Protein AF-A0A832JR95-F1 (afdb_monomer)

Foldseek 3Di:
DWKFKDFPVVRDTLADIGRPLLLVLLLVQLCVQPVVCNVLSPPLQDWF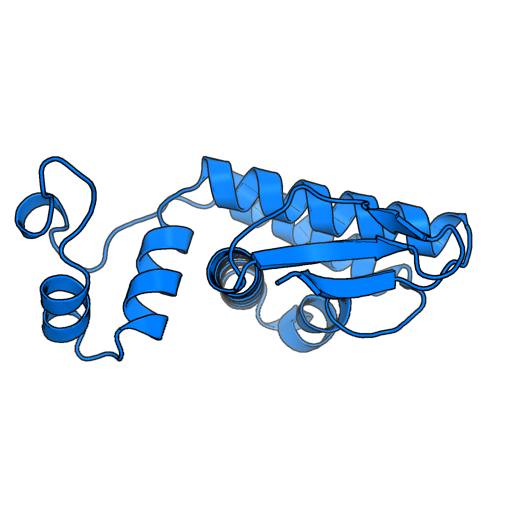QADPSNLVSLVVSLVSLVVDDDDDPDDQVVQDDPVGGPLVVQCVVVVHDSSVSSSSVSSNVSVSSNRSSVSSSRSNVVSHVVVTIMHIGDDD

Solvent-accessible surface area (backbone atoms only — not comparable to full-atom values): 7638 Å² total; per-residue (Å²): 111,34,28,30,38,27,34,62,79,79,70,40,75,53,41,72,83,37,50,51,55,53,59,49,18,40,44,52,51,36,28,72,76,37,62,94,45,29,85,49,63,64,48,71,55,42,85,43,59,43,52,73,67,44,38,52,49,38,52,52,35,42,53,53,57,67,71,53,75,74,73,76,96,60,78,61,74,84,34,58,49,101,89,48,66,43,50,66,61,48,6,62,74,70,73,48,52,60,66,58,34,51,22,55,55,44,54,55,38,54,72,58,39,50,51,50,36,50,31,51,37,48,38,33,48,50,14,47,73,70,69,31,36,29,27,54,44,79,46,131

Secondary structure (DSSP, 8-state):
-EEEEEETTTTEE-S--EEHHHHHHHHHHHHHH-GGGHHHHTGGGSSB---HHHHHHHHHHHHHHHH-----SS-GGGGEETTEE-HHHHHHHHTS-HHHHHHHHHHH-HHHHHHHHHHHHHHHHHHHHHT--EEEEEE-

Sequence (140 aa):
MTSVIVCVDEGVALSERRSRVVWEAVTELATELLPERAKVLERWHTHHVADEKELAAWLEASFRVRDYKPTPRIDLSRFYTGIGYDLEGVAKALGVSLREAAIYLRKMEKALMLMACAEISGALRHSLASKHVIELRDRV

Nearest PDB structures (foldseek):
  8wdf-assembly1_A  TM=2.432E-01  e=2.772E+00  Pseudomonas aeruginosa PAO1

Mean predicted aligned error: 3.12 Å

pLDDT: mean 95.58, std 4.9, range [59.22, 98.62]

Structure (mmCIF, N/CA/C/O backbone):
data_AF-A0A832JR95-F1
#
_entry.id   AF-A0A832JR95-F1
#
loop_
_atom_site.group_PDB
_atom_site.id
_atom_site.type_symbol
_atom_site.label_atom_id
_atom_site.label_alt_id
_atom_site.label_comp_id
_atom_site.label_asym_id
_atom_site.label_entity_id
_atom_site.label_seq_id
_atom_site.pdbx_PDB_ins_code
_atom_site.Cartn_x
_atom_site.Cartn_y
_atom_site.Cartn_z
_atom_site.occupancy
_atom_site.B_iso_or_equiv
_atom_site.auth_seq_id
_atom_site.auth_comp_id
_atom_site.auth_asym_id
_atom_site.auth_atom_id
_atom_site.pdbx_PDB_model_num
ATOM 1 N N . MET A 1 1 ? -15.802 -1.445 -6.250 1.00 77.31 1 MET A N 1
ATOM 2 C CA . MET A 1 1 ? -15.028 -1.658 -7.488 1.00 77.31 1 MET A CA 1
ATOM 3 C C . MET A 1 1 ? -13.684 -2.256 -7.116 1.00 77.31 1 MET A C 1
ATOM 5 O O . MET A 1 1 ? -13.090 -1.815 -6.132 1.00 77.31 1 MET A O 1
ATOM 9 N N . THR A 1 2 ? -13.266 -3.305 -7.819 1.00 92.81 2 THR A N 1
ATOM 10 C CA . THR A 1 2 ? -11.956 -3.931 -7.595 1.00 92.81 2 THR A CA 1
ATOM 11 C C . THR A 1 2 ? -10.934 -3.394 -8.582 1.00 92.81 2 THR A C 1
ATOM 13 O O . THR A 1 2 ? -11.310 -2.940 -9.654 1.00 92.81 2 THR A O 1
ATOM 16 N N . SER A 1 3 ? -9.657 -3.466 -8.242 1.00 95.44 3 SER A N 1
ATOM 17 C CA . SER A 1 3 ? -8.553 -2.962 -9.047 1.00 95.44 3 SER A CA 1
ATOM 18 C C . SER A 1 3 ? -7.386 -3.946 -8.992 1.00 95.44 3 SER A C 1
ATOM 20 O O . SER A 1 3 ? -7.248 -4.709 -8.028 1.00 95.44 3 SER A O 1
ATOM 22 N N . VAL A 1 4 ? -6.559 -3.925 -10.030 1.00 97.31 4 VAL A N 1
ATOM 23 C CA . VAL A 1 4 ? -5.402 -4.808 -10.213 1.00 97.31 4 VAL A CA 1
ATOM 24 C C . VAL A 1 4 ? -4.263 -4.032 -10.867 1.00 97.31 4 VAL A C 1
ATOM 26 O O . VAL A 1 4 ? -4.515 -3.172 -11.713 1.00 97.31 4 VAL A O 1
ATOM 29 N N . ILE A 1 5 ? -3.022 -4.326 -10.486 1.00 97.94 5 ILE A N 1
ATOM 30 C CA . ILE A 1 5 ? -1.841 -3.787 -11.160 1.00 97.94 5 ILE A CA 1
ATOM 31 C C . ILE A 1 5 ? -1.636 -4.574 -12.445 1.00 97.94 5 ILE A C 1
ATOM 33 O O . ILE A 1 5 ? -1.589 -5.804 -12.412 1.00 97.94 5 ILE A O 1
ATOM 37 N N . VAL A 1 6 ? -1.535 -3.890 -13.577 1.00 97.94 6 VAL A N 1
ATOM 38 C CA . VAL A 1 6 ? -1.346 -4.537 -14.880 1.00 97.94 6 VAL A CA 1
ATOM 39 C C . VAL A 1 6 ? -0.048 -4.086 -15.520 1.00 97.94 6 VAL A C 1
ATOM 41 O O . VAL A 1 6 ? 0.321 -2.922 -15.400 1.00 97.94 6 VAL A O 1
ATOM 44 N N . CYS A 1 7 ? 0.604 -5.004 -16.226 1.00 98.19 7 CYS A N 1
ATOM 45 C CA . CYS A 1 7 ? 1.553 -4.661 -17.274 1.00 98.19 7 CYS A CA 1
ATOM 46 C C . CYS A 1 7 ? 0.746 -4.329 -18.531 1.00 98.19 7 CYS A C 1
ATOM 48 O O . CYS A 1 7 ? -0.037 -5.160 -19.000 1.00 98.19 7 CYS A O 1
ATOM 50 N N . VAL A 1 8 ? 0.887 -3.112 -19.048 1.00 97.62 8 VAL A N 1
ATOM 51 C CA . VAL A 1 8 ? 0.133 -2.662 -20.223 1.00 97.62 8 VAL A CA 1
ATOM 52 C C . VAL A 1 8 ? 0.645 -3.363 -21.479 1.00 97.62 8 VAL A C 1
ATOM 54 O O . VAL A 1 8 ? -0.170 -3.846 -22.262 1.00 97.62 8 VAL A O 1
ATOM 57 N N . ASP A 1 9 ? 1.964 -3.472 -21.632 1.00 97.56 9 ASP A N 1
ATOM 58 C CA . ASP A 1 9 ? 2.626 -4.047 -22.807 1.00 97.56 9 ASP A CA 1
ATOM 59 C C . ASP A 1 9 ? 2.338 -5.545 -22.976 1.00 97.56 9 ASP A C 1
ATOM 61 O O . ASP A 1 9 ? 2.049 -6.010 -24.076 1.00 97.56 9 ASP A O 1
ATOM 65 N N . GLU A 1 10 ? 2.362 -6.305 -21.880 1.00 96.06 10 GLU A N 1
ATOM 66 C CA . GLU A 1 10 ? 2.086 -7.749 -21.897 1.00 96.06 10 GLU A CA 1
ATOM 67 C C . GLU A 1 10 ? 0.590 -8.072 -21.748 1.00 96.06 10 GLU A C 1
ATOM 69 O O . GLU A 1 10 ? 0.166 -9.204 -21.977 1.00 96.06 10 GLU A O 1
ATOM 74 N N . GLY A 1 11 ? -0.228 -7.100 -21.332 1.00 95.12 11 GLY A N 1
ATOM 75 C CA . GLY A 1 11 ? -1.653 -7.306 -21.072 1.00 95.12 11 GLY A CA 1
ATOM 76 C C . GLY A 1 11 ? -1.949 -8.240 -19.890 1.00 95.12 11 GLY A C 1
ATOM 77 O O . GLY A 1 11 ? -3.060 -8.768 -19.794 1.00 95.12 11 GLY A O 1
ATOM 78 N N . VAL A 1 12 ? -0.986 -8.446 -18.985 1.00 96.06 12 VAL A N 1
ATOM 79 C CA . VAL A 1 12 ? -1.095 -9.371 -17.844 1.00 96.06 12 VAL A CA 1
ATOM 80 C C . VAL A 1 12 ? -1.320 -8.646 -16.518 1.00 96.06 12 VAL A C 1
ATOM 82 O O . VAL A 1 12 ? -0.928 -7.494 -16.329 1.00 96.06 12 VAL A O 1
ATOM 85 N N . ALA A 1 13 ? -1.958 -9.337 -15.573 1.00 97.00 13 ALA A N 1
ATOM 86 C CA . ALA A 1 13 ? -2.071 -8.882 -14.192 1.00 97.00 13 ALA A CA 1
ATOM 87 C C . ALA A 1 13 ? -0.794 -9.227 -13.411 1.00 97.00 13 ALA A C 1
ATOM 89 O O . ALA A 1 13 ? -0.333 -10.364 -13.450 1.00 97.00 13 ALA A O 1
ATOM 90 N N . LEU A 1 14 ? -0.259 -8.248 -12.681 1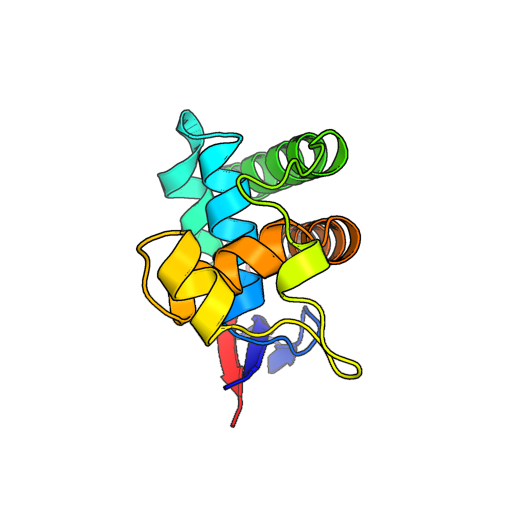.00 97.19 14 LEU A N 1
ATOM 91 C CA . LEU A 1 14 ? 0.922 -8.376 -11.821 1.00 97.19 14 LEU A CA 1
ATOM 92 C C . LEU A 1 14 ? 0.565 -8.447 -10.327 1.00 97.19 14 LEU A C 1
ATOM 94 O O . LEU A 1 14 ? 1.450 -8.571 -9.485 1.00 97.19 14 LEU A O 1
ATOM 98 N N . SER A 1 15 ? -0.721 -8.349 -9.987 1.00 97.69 15 SER A N 1
ATOM 99 C CA . SER A 1 15 ? -1.217 -8.448 -8.615 1.00 97.69 15 SER A CA 1
ATOM 100 C C . SER A 1 15 ? -2.523 -9.231 -8.550 1.00 97.69 15 SER A C 1
ATOM 102 O O . SER A 1 15 ? -3.211 -9.414 -9.558 1.00 97.69 15 SER A O 1
ATOM 104 N N . GLU A 1 16 ? -2.925 -9.604 -7.338 1.00 95.50 16 GLU A N 1
ATOM 105 C CA . GLU A 1 16 ? -4.282 -10.073 -7.086 1.00 95.50 16 GLU A CA 1
ATOM 106 C C . GLU A 1 16 ? -5.317 -8.961 -7.302 1.00 95.50 16 GLU A C 1
ATOM 108 O O . GLU A 1 16 ? -5.025 -7.757 -7.255 1.00 95.50 16 GLU A O 1
ATOM 113 N N . ARG A 1 17 ? -6.571 -9.372 -7.512 1.00 95.38 17 ARG A N 1
ATOM 114 C CA . ARG A 1 17 ? -7.713 -8.457 -7.576 1.00 95.38 17 ARG A CA 1
ATOM 115 C C . ARG A 1 17 ? -8.094 -8.028 -6.159 1.00 95.38 17 ARG A C 1
ATOM 117 O O . ARG A 1 17 ? -8.526 -8.847 -5.352 1.00 95.38 17 ARG A O 1
ATOM 124 N N . ARG A 1 18 ? -8.000 -6.729 -5.861 1.00 94.81 18 ARG A N 1
ATOM 125 C CA . ARG A 1 18 ? -8.320 -6.175 -4.530 1.00 94.81 18 ARG A CA 1
ATOM 126 C C . ARG A 1 18 ? -9.266 -4.988 -4.630 1.00 94.81 18 ARG A C 1
ATOM 128 O O . ARG A 1 18 ? -9.394 -4.376 -5.681 1.00 94.81 18 ARG A O 1
ATOM 135 N N . SER A 1 19 ? -9.955 -4.645 -3.545 1.00 94.44 19 SER A N 1
ATOM 136 C CA . SER A 1 19 ? -10.722 -3.391 -3.496 1.00 94.44 19 SER A CA 1
ATOM 137 C C . SER A 1 19 ? -9.784 -2.189 -3.626 1.00 94.44 19 SER A C 1
ATOM 139 O O . SER A 1 19 ? -8.698 -2.205 -3.047 1.00 94.44 19 SER A O 1
ATOM 141 N N . ARG A 1 20 ? -10.231 -1.119 -4.297 1.00 95.00 20 ARG A N 1
ATOM 142 C CA . ARG A 1 20 ? -9.502 0.161 -4.374 1.00 95.00 20 ARG A CA 1
ATOM 143 C C . ARG A 1 20 ? -9.051 0.673 -3.000 1.00 95.00 20 ARG A C 1
ATOM 145 O O . ARG A 1 20 ? -7.942 1.169 -2.859 1.00 95.00 20 ARG A O 1
ATOM 152 N N . VAL A 1 21 ? -9.878 0.457 -1.978 1.00 96.31 21 VAL A N 1
ATOM 153 C CA . VAL A 1 21 ? -9.592 0.848 -0.588 1.00 96.31 21 VAL A CA 1
ATOM 154 C C . VAL A 1 21 ? -8.332 0.172 -0.039 1.00 96.31 21 VAL A C 1
ATOM 156 O O . VAL A 1 21 ? -7.634 0.764 0.772 1.00 96.31 21 VAL A O 1
ATOM 159 N N . VAL A 1 22 ? -8.006 -1.050 -0.475 1.00 97.56 22 VAL A N 1
ATOM 160 C CA . VAL A 1 22 ? -6.781 -1.743 -0.035 1.00 97.56 22 VAL A CA 1
ATOM 161 C C . VAL A 1 22 ? -5.540 -1.060 -0.604 1.00 97.56 22 VAL A C 1
ATOM 163 O O . VAL A 1 22 ? -4.572 -0.852 0.121 1.00 97.56 22 VAL A O 1
ATOM 166 N N . TRP A 1 23 ? -5.591 -0.677 -1.881 1.00 97.75 23 TRP A N 1
ATOM 167 C CA . TRP A 1 23 ? -4.510 0.039 -2.559 1.00 97.75 23 TRP A CA 1
ATOM 168 C C . TRP A 1 23 ? -4.278 1.432 -1.972 1.00 97.75 23 TRP A C 1
ATOM 170 O O . TRP A 1 23 ? -3.138 1.857 -1.787 1.00 97.75 23 TRP A O 1
ATOM 180 N N . GLU A 1 24 ? -5.362 2.119 -1.625 1.00 97.56 24 GLU A N 1
ATOM 181 C CA . GLU A 1 24 ? -5.308 3.402 -0.926 1.00 97.56 24 GLU A CA 1
ATOM 182 C C . GLU A 1 24 ? -4.720 3.237 0.472 1.00 97.56 24 GLU A C 1
ATOM 184 O O . GLU A 1 24 ? -3.769 3.930 0.812 1.00 97.56 24 GLU A O 1
ATOM 189 N N . ALA A 1 25 ? -5.198 2.255 1.240 1.00 98.19 25 ALA A N 1
ATOM 190 C CA . ALA A 1 25 ? -4.717 2.003 2.592 1.00 98.19 25 ALA A CA 1
ATOM 191 C C . ALA A 1 25 ? -3.220 1.681 2.646 1.00 98.19 25 ALA A C 1
ATOM 193 O O . ALA A 1 25 ? -2.527 2.219 3.505 1.00 98.19 25 ALA A O 1
ATOM 194 N N . VAL A 1 26 ? -2.707 0.841 1.736 1.00 98.50 26 VAL A N 1
ATOM 195 C CA . VAL A 1 26 ? -1.272 0.515 1.718 1.00 98.50 26 VAL A CA 1
ATOM 196 C C . VAL A 1 26 ? -0.423 1.714 1.293 1.00 98.50 26 VAL A C 1
ATOM 198 O O . VAL A 1 26 ? 0.640 1.931 1.869 1.00 98.50 26 VAL A O 1
ATOM 201 N N . THR A 1 27 ? -0.898 2.520 0.338 1.00 98.31 27 THR A N 1
ATOM 202 C CA . THR A 1 27 ? -0.187 3.732 -0.101 1.00 98.31 27 THR A CA 1
ATOM 203 C C . THR A 1 27 ? -0.161 4.764 1.020 1.00 98.31 27 THR A C 1
ATOM 205 O O . THR A 1 27 ? 0.903 5.274 1.349 1.00 98.31 27 THR A O 1
ATOM 208 N N . GLU A 1 28 ? -1.299 5.009 1.668 1.00 98.38 28 GLU A N 1
ATOM 209 C CA . GLU A 1 28 ? -1.413 5.950 2.782 1.00 98.38 28 GLU A CA 1
ATOM 210 C C . GLU A 1 28 ? -0.604 5.490 4.004 1.00 98.38 28 GLU A C 1
ATOM 212 O O . GLU A 1 28 ? 0.066 6.291 4.642 1.00 98.38 28 GLU A O 1
ATOM 217 N N . LEU A 1 29 ? -0.590 4.190 4.314 1.00 98.44 29 LEU A N 1
ATOM 218 C CA . LEU A 1 29 ? 0.271 3.661 5.373 1.00 98.44 29 LEU A CA 1
ATOM 219 C C . LEU A 1 29 ? 1.757 3.837 5.029 1.00 98.44 29 LEU A C 1
ATOM 221 O O . LEU A 1 29 ? 2.552 4.211 5.889 1.00 98.44 29 LEU A O 1
ATOM 225 N N . ALA A 1 30 ? 2.151 3.569 3.783 1.00 98.31 30 ALA A N 1
ATOM 226 C CA . ALA A 1 30 ? 3.532 3.743 3.347 1.00 98.31 30 ALA A CA 1
ATOM 227 C C . ALA A 1 30 ? 3.973 5.213 3.437 1.00 98.31 30 ALA A C 1
ATOM 229 O O . ALA A 1 30 ? 5.078 5.484 3.906 1.00 98.31 30 ALA A O 1
ATOM 230 N N . THR A 1 31 ? 3.115 6.157 3.039 1.00 98.31 31 THR A N 1
ATOM 231 C CA . THR A 1 31 ? 3.407 7.597 3.101 1.00 98.31 31 THR A CA 1
ATOM 232 C C . THR A 1 31 ? 3.412 8.120 4.541 1.00 98.31 31 THR A C 1
ATOM 234 O O . THR A 1 31 ? 4.239 8.965 4.865 1.00 98.31 31 THR A O 1
ATOM 237 N N . GLU A 1 32 ? 2.577 7.582 5.436 1.00 97.44 32 GLU A N 1
ATOM 238 C CA . GLU A 1 32 ? 2.630 7.875 6.878 1.00 97.44 32 GLU A CA 1
ATOM 239 C C . GLU A 1 32 ? 3.941 7.399 7.524 1.00 97.44 32 GLU A C 1
ATOM 241 O O . GLU A 1 32 ? 4.474 8.064 8.413 1.00 97.44 32 GLU A O 1
ATOM 246 N N . LEU A 1 33 ? 4.466 6.249 7.091 1.00 97.31 33 LEU A N 1
ATOM 247 C CA . LEU A 1 33 ? 5.695 5.663 7.634 1.00 97.31 33 LEU A CA 1
ATOM 248 C C . LEU A 1 33 ? 6.979 6.241 7.015 1.00 97.31 33 LEU A C 1
ATOM 250 O O . LEU A 1 33 ? 8.036 6.136 7.640 1.00 97.31 33 LEU A O 1
ATOM 254 N N . LEU A 1 34 ? 6.899 6.816 5.810 1.00 97.38 34 LEU A N 1
ATOM 255 C CA . LEU A 1 34 ? 8.008 7.425 5.058 1.00 97.38 34 LEU A CA 1
ATOM 256 C C . LEU A 1 34 ? 7.560 8.744 4.391 1.00 97.38 34 LEU A C 1
ATOM 258 O O . LEU A 1 34 ? 7.494 8.837 3.156 1.00 97.3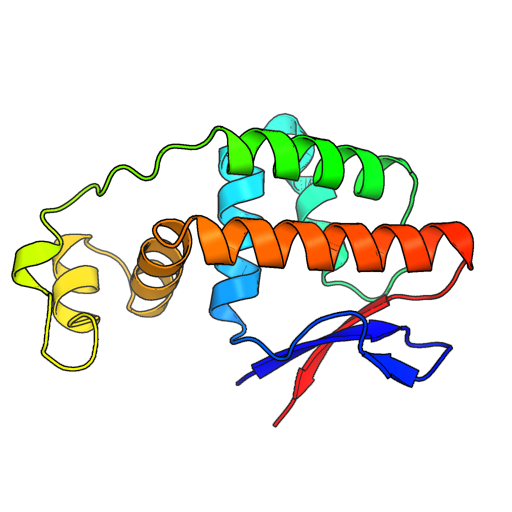8 34 LEU A O 1
ATOM 262 N N . PRO A 1 35 ? 7.225 9.779 5.181 1.00 97.31 35 PRO A N 1
ATOM 263 C CA . PRO A 1 35 ? 6.643 11.021 4.668 1.00 97.31 35 PRO A CA 1
ATOM 264 C C . PRO A 1 35 ? 7.562 11.759 3.688 1.00 97.31 35 PRO A C 1
ATOM 266 O O . PRO A 1 35 ? 7.096 12.375 2.729 1.00 97.31 35 PRO A O 1
ATOM 269 N N . GLU A 1 36 ? 8.878 11.656 3.861 1.00 97.19 36 GLU A N 1
ATOM 270 C CA . GLU A 1 36 ? 9.874 12.246 2.968 1.00 97.19 36 GLU A CA 1
ATOM 271 C C . GLU A 1 36 ? 9.870 11.633 1.558 1.00 97.19 36 GLU A C 1
ATOM 273 O O . GLU A 1 36 ? 10.343 12.260 0.607 1.00 97.19 36 GLU A O 1
ATOM 278 N N . ARG A 1 37 ? 9.303 10.428 1.399 1.00 96.94 37 ARG A N 1
ATOM 279 C CA . ARG A 1 37 ? 9.178 9.720 0.116 1.00 96.94 37 ARG A CA 1
ATOM 280 C C . ARG A 1 37 ? 7.763 9.740 -0.459 1.00 96.94 37 ARG A C 1
ATOM 282 O O . ARG A 1 37 ? 7.553 9.138 -1.511 1.00 96.94 37 ARG A O 1
ATOM 289 N N . ALA A 1 38 ? 6.812 10.444 0.160 1.00 96.50 38 ALA A N 1
ATOM 290 C CA . ALA A 1 38 ? 5.391 10.341 -0.183 1.00 96.50 38 ALA A CA 1
ATOM 291 C C . ALA A 1 38 ? 5.099 10.535 -1.684 1.00 96.50 38 ALA A C 1
ATOM 293 O O . ALA A 1 38 ? 4.503 9.674 -2.324 1.00 96.50 38 ALA A O 1
ATOM 294 N N . LYS A 1 39 ? 5.658 11.5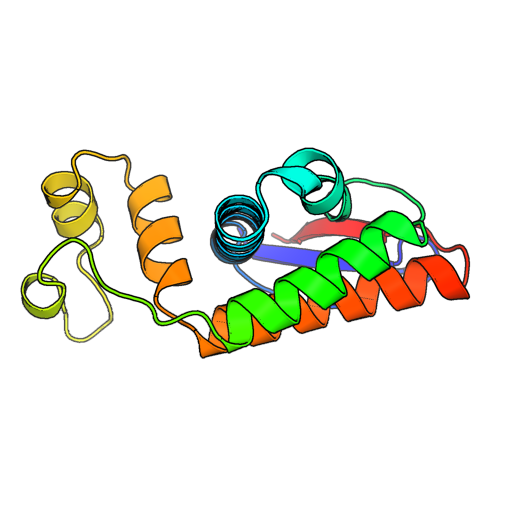90 -2.294 1.00 96.50 39 LYS A N 1
ATOM 295 C CA . LYS A 1 39 ? 5.487 11.885 -3.732 1.00 96.50 39 LYS A CA 1
ATOM 296 C C . LYS A 1 39 ? 6.018 10.804 -4.678 1.00 96.50 39 LYS A C 1
ATOM 298 O O . LYS A 1 39 ? 5.686 10.814 -5.858 1.00 96.50 39 LYS A O 1
ATOM 303 N N . VAL A 1 40 ? 6.950 9.970 -4.223 1.00 97.44 40 VAL A N 1
ATOM 304 C CA . VAL A 1 40 ? 7.486 8.839 -4.997 1.00 97.44 40 VAL A CA 1
ATOM 305 C C . VAL A 1 40 ? 6.598 7.619 -4.771 1.00 97.44 40 VAL A C 1
ATOM 307 O O . VAL A 1 40 ? 6.214 6.954 -5.726 1.00 97.44 40 VAL A O 1
ATOM 310 N N . LEU A 1 41 ? 6.214 7.380 -3.516 1.00 97.94 41 LEU A N 1
ATOM 311 C CA . LEU A 1 41 ? 5.339 6.281 -3.121 1.00 97.94 41 LEU A CA 1
ATOM 312 C C . LEU A 1 41 ? 3.941 6.367 -3.734 1.00 97.94 41 LEU A C 1
ATOM 314 O O . LEU A 1 41 ? 3.304 5.337 -3.851 1.00 97.94 41 LEU A O 1
ATOM 318 N N . GLU A 1 42 ? 3.465 7.534 -4.154 1.00 96.81 42 GLU A N 1
ATOM 319 C CA . GLU A 1 42 ? 2.150 7.687 -4.795 1.00 96.81 42 GLU A CA 1
ATOM 320 C C . GLU A 1 42 ? 2.153 7.365 -6.301 1.00 96.81 42 GLU A C 1
ATOM 322 O O . GLU A 1 42 ? 1.103 7.162 -6.892 1.00 96.81 42 GLU A O 1
ATOM 327 N N . ARG A 1 43 ? 3.306 7.277 -6.969 1.00 96.38 43 ARG A N 1
ATOM 328 C CA . ARG A 1 43 ? 3.343 7.218 -8.447 1.00 96.38 43 ARG A CA 1
ATOM 329 C C . ARG A 1 43 ? 2.895 5.893 -9.045 1.00 96.38 43 ARG A C 1
ATOM 331 O O . ARG A 1 43 ? 2.345 5.892 -10.147 1.00 96.38 43 ARG A O 1
ATOM 338 N N . TRP A 1 44 ? 3.086 4.794 -8.314 1.00 95.94 44 TRP A N 1
ATOM 339 C CA . TRP A 1 44 ? 2.915 3.425 -8.815 1.00 95.94 44 TRP A CA 1
ATOM 340 C C . TRP A 1 44 ? 1.543 3.163 -9.453 1.00 95.94 44 TRP A C 1
ATOM 342 O O . TRP A 1 44 ? 1.415 2.305 -10.322 1.00 95.94 44 TRP A O 1
ATOM 352 N N . HIS A 1 45 ? 0.504 3.885 -9.023 1.00 94.75 45 HIS A N 1
ATOM 353 C CA . HIS A 1 45 ? -0.856 3.689 -9.515 1.00 94.75 45 HIS A CA 1
ATOM 354 C C . HIS A 1 45 ? -1.126 4.366 -10.870 1.00 94.75 45 HIS A C 1
ATOM 356 O O . HIS A 1 45 ? -2.210 4.195 -11.429 1.00 94.75 45 HIS A O 1
ATOM 362 N N . THR A 1 46 ? -0.195 5.176 -11.379 1.00 95.62 46 THR A N 1
ATOM 363 C CA . THR A 1 46 ? -0.312 5.901 -12.655 1.00 95.62 46 THR A CA 1
ATOM 364 C C . THR A 1 46 ? 0.236 5.091 -13.828 1.00 95.62 4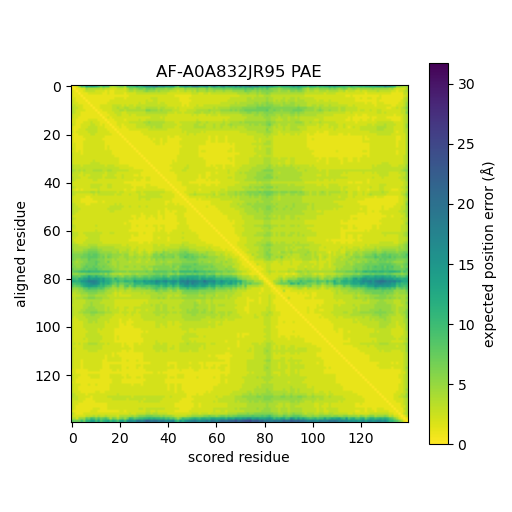6 THR A C 1
ATOM 366 O O . THR A 1 46 ? 0.951 4.118 -13.626 1.00 95.62 46 THR A O 1
ATOM 369 N N . HIS A 1 47 ? -0.090 5.494 -15.057 1.00 97.62 47 HIS A N 1
ATOM 370 C CA . HIS A 1 47 ? 0.412 4.874 -16.284 1.00 97.62 47 HIS A CA 1
ATOM 371 C C . HIS A 1 47 ? 1.848 5.330 -16.574 1.00 97.62 47 HIS A C 1
ATOM 373 O O . HIS A 1 47 ? 2.055 6.438 -17.073 1.00 97.62 47 HIS A O 1
ATOM 379 N N . HIS A 1 48 ? 2.841 4.508 -16.233 1.00 98.31 48 HIS A N 1
ATOM 380 C CA . HIS A 1 48 ? 4.259 4.856 -16.394 1.00 98.31 48 HIS A CA 1
ATOM 381 C C . HIS A 1 48 ? 5.176 3.621 -16.400 1.00 98.31 48 HIS A C 1
ATOM 383 O O . HIS A 1 48 ? 4.770 2.524 -16.022 1.00 98.31 48 HIS A O 1
ATOM 389 N N . VAL A 1 49 ? 6.434 3.818 -16.811 1.00 98.56 49 VAL A N 1
ATOM 390 C CA . VAL A 1 49 ? 7.529 2.867 -16.561 1.00 98.56 49 VAL A CA 1
ATOM 391 C C . VAL A 1 49 ? 8.199 3.251 -15.243 1.00 98.56 49 VAL A C 1
ATOM 393 O O . VAL A 1 49 ? 8.651 4.388 -15.097 1.00 98.56 49 VAL A O 1
ATOM 396 N N . ALA A 1 50 ? 8.273 2.315 -14.301 1.00 98.25 50 ALA A N 1
ATOM 397 C CA . ALA A 1 50 ? 8.867 2.522 -12.987 1.00 98.25 50 ALA A CA 1
ATOM 398 C C . ALA A 1 50 ? 10.369 2.823 -13.077 1.00 98.25 50 ALA A C 1
ATOM 400 O O . ALA A 1 50 ? 11.093 2.254 -13.904 1.00 98.25 50 ALA A O 1
ATOM 401 N N . ASP A 1 51 ? 10.852 3.675 -12.173 1.00 98.12 51 ASP A N 1
ATOM 402 C CA . ASP A 1 51 ? 12.272 3.979 -12.018 1.00 98.12 51 ASP A CA 1
ATOM 403 C C . ASP A 1 51 ? 12.889 3.305 -10.772 1.00 98.12 51 ASP A C 1
ATOM 405 O O . ASP A 1 51 ? 12.213 2.696 -9.935 1.00 98.12 51 ASP A O 1
ATOM 409 N N . GLU A 1 52 ? 14.216 3.394 -10.646 1.00 98.12 52 GLU A N 1
ATOM 410 C CA . GLU A 1 52 ? 14.943 2.837 -9.498 1.00 98.12 52 GLU A CA 1
ATOM 411 C C . GLU A 1 52 ? 14.550 3.495 -8.167 1.00 98.12 52 GLU A C 1
ATOM 413 O O . GLU A 1 52 ? 14.589 2.842 -7.122 1.00 98.12 52 GLU A O 1
ATOM 418 N N . LYS A 1 53 ? 14.158 4.778 -8.184 1.00 98.00 53 LYS A N 1
ATOM 419 C CA . LYS A 1 53 ? 13.790 5.519 -6.971 1.00 98.00 53 LYS A CA 1
ATOM 420 C C . LYS A 1 53 ? 12.463 5.023 -6.419 1.00 98.00 53 LYS A C 1
ATOM 422 O O . LYS A 1 53 ? 12.334 4.892 -5.202 1.00 98.00 53 LYS A O 1
ATOM 427 N N . GLU A 1 54 ? 11.505 4.734 -7.292 1.00 97.81 54 GLU A N 1
ATOM 428 C CA . GLU A 1 54 ? 10.212 4.161 -6.933 1.00 97.81 54 GLU A CA 1
ATOM 429 C C . GLU A 1 54 ? 10.361 2.766 -6.344 1.00 97.81 54 GLU A C 1
ATOM 431 O O . GLU A 1 54 ? 9.864 2.516 -5.242 1.00 97.81 54 GLU A O 1
ATOM 436 N N . LEU A 1 55 ? 11.113 1.885 -7.012 1.00 98.38 55 LEU A N 1
ATOM 437 C CA . LEU A 1 55 ? 11.362 0.544 -6.490 1.00 98.38 55 LEU A CA 1
ATOM 438 C C . LEU A 1 55 ? 12.073 0.599 -5.130 1.00 98.38 55 LEU A C 1
ATOM 440 O O . LEU A 1 55 ? 11.656 -0.080 -4.193 1.00 98.38 55 LEU A O 1
ATOM 444 N N . ALA A 1 56 ? 13.113 1.425 -4.986 1.00 98.19 56 ALA A N 1
ATOM 445 C CA . ALA A 1 56 ? 13.827 1.570 -3.719 1.00 98.19 56 ALA A CA 1
ATOM 446 C C . ALA A 1 56 ? 12.923 2.101 -2.592 1.00 98.19 56 ALA A C 1
ATOM 448 O O . ALA A 1 56 ? 12.980 1.591 -1.472 1.00 98.19 56 ALA A O 1
ATOM 449 N N . ALA A 1 57 ? 12.064 3.085 -2.883 1.00 98.44 57 ALA A N 1
ATOM 450 C CA . ALA A 1 57 ? 11.112 3.624 -1.914 1.00 98.44 57 ALA A CA 1
ATOM 451 C C . ALA A 1 57 ? 10.113 2.557 -1.439 1.00 98.44 57 ALA A C 1
ATOM 453 O O . ALA A 1 57 ? 9.880 2.434 -0.238 1.00 98.44 57 ALA A O 1
ATOM 454 N N . TRP A 1 58 ? 9.568 1.751 -2.353 1.00 98.38 58 TRP A N 1
ATOM 455 C CA . TRP A 1 58 ? 8.610 0.695 -2.012 1.00 98.38 58 TRP A CA 1
ATOM 456 C C . TRP A 1 58 ? 9.239 -0.507 -1.301 1.00 98.38 58 TRP A C 1
ATOM 458 O O . TRP A 1 58 ? 8.607 -1.107 -0.426 1.00 98.38 58 TRP A O 1
ATOM 468 N N . LEU A 1 59 ? 10.504 -0.824 -1.589 1.00 97.75 59 LEU A N 1
ATOM 469 C CA . LEU A 1 59 ? 11.261 -1.802 -0.805 1.00 97.75 59 LEU A CA 1
ATOM 470 C C . LEU A 1 59 ? 11.493 -1.306 0.629 1.00 97.75 59 LEU A C 1
ATOM 472 O O . LEU A 1 59 ? 11.267 -2.062 1.573 1.00 97.75 59 LEU A O 1
ATOM 476 N N . GLU A 1 60 ? 11.875 -0.037 0.815 1.00 98.12 60 GLU A N 1
ATOM 477 C CA . GLU A 1 60 ? 11.993 0.555 2.154 1.00 98.12 60 GLU A CA 1
ATOM 478 C C . GLU A 1 60 ? 10.640 0.560 2.884 1.00 98.12 60 GLU A C 1
ATOM 480 O O . GLU A 1 60 ? 10.557 0.114 4.031 1.00 98.12 60 GLU A O 1
ATOM 485 N N . ALA A 1 61 ? 9.565 0.978 2.207 1.00 97.88 61 ALA A N 1
ATOM 486 C CA . ALA A 1 61 ? 8.211 0.972 2.756 1.00 97.88 61 ALA A CA 1
ATOM 487 C C . ALA A 1 61 ? 7.788 -0.430 3.210 1.00 97.88 61 ALA A C 1
ATOM 489 O O . ALA A 1 61 ? 7.247 -0.582 4.302 1.00 97.88 61 ALA A O 1
ATOM 490 N N . SER A 1 62 ? 8.111 -1.468 2.433 1.00 96.62 62 SER A N 1
ATOM 491 C CA . SER A 1 62 ? 7.825 -2.862 2.792 1.00 96.62 62 SER A CA 1
ATOM 492 C C . SER A 1 62 ? 8.476 -3.262 4.122 1.00 96.62 62 SER A C 1
ATOM 494 O O . SER A 1 62 ? 7.846 -3.928 4.946 1.00 96.62 62 SER A O 1
ATOM 496 N N . PHE A 1 63 ? 9.712 -2.818 4.382 1.00 97.31 63 PHE A N 1
ATOM 497 C CA . PHE A 1 63 ? 10.370 -3.042 5.673 1.00 97.31 63 PHE A CA 1
ATOM 498 C C . PHE A 1 63 ? 9.698 -2.262 6.807 1.00 97.31 63 PHE A C 1
ATOM 500 O O . PHE A 1 63 ? 9.449 -2.832 7.870 1.00 97.31 63 PHE A O 1
ATOM 507 N N . ARG A 1 64 ? 9.325 -0.995 6.583 1.00 97.56 64 ARG A N 1
ATOM 508 C CA . ARG A 1 64 ? 8.607 -0.200 7.595 1.00 97.56 64 ARG A CA 1
ATOM 509 C C . ARG A 1 64 ? 7.243 -0.797 7.933 1.00 97.56 64 ARG A C 1
ATOM 511 O O . ARG A 1 64 ? 6.904 -0.894 9.106 1.00 97.56 64 ARG A O 1
ATOM 518 N N . VAL A 1 65 ? 6.490 -1.261 6.936 1.00 97.06 65 VAL A N 1
ATOM 519 C CA . VAL A 1 65 ? 5.193 -1.935 7.120 1.00 97.06 65 VAL A CA 1
ATOM 520 C C . VAL A 1 65 ? 5.360 -3.282 7.835 1.00 97.06 65 VAL A C 1
ATOM 522 O O . VAL A 1 65 ? 4.531 -3.655 8.667 1.00 97.06 65 VAL A O 1
ATOM 525 N N . ARG A 1 66 ? 6.456 -4.009 7.588 1.00 96.69 66 ARG A N 1
ATOM 526 C CA . ARG A 1 66 ? 6.778 -5.235 8.337 1.00 96.69 66 ARG A CA 1
ATOM 527 C C . ARG A 1 66 ? 7.006 -4.954 9.813 1.00 96.69 66 ARG A C 1
ATOM 529 O O . ARG A 1 66 ? 6.551 -5.735 10.650 1.00 96.69 66 ARG A O 1
ATOM 536 N N . ASP A 1 67 ? 7.663 -3.852 10.136 1.00 96.44 67 ASP A N 1
ATOM 537 C CA . ASP A 1 67 ? 8.008 -3.517 11.515 1.00 96.44 67 ASP A CA 1
ATOM 538 C C . ASP A 1 67 ? 6.879 -2.729 12.215 1.00 96.44 67 ASP A C 1
ATOM 540 O O . ASP A 1 67 ? 6.787 -2.726 13.446 1.00 96.44 67 ASP A O 1
ATOM 544 N N . TYR A 1 68 ? 5.950 -2.155 11.442 1.00 94.75 68 T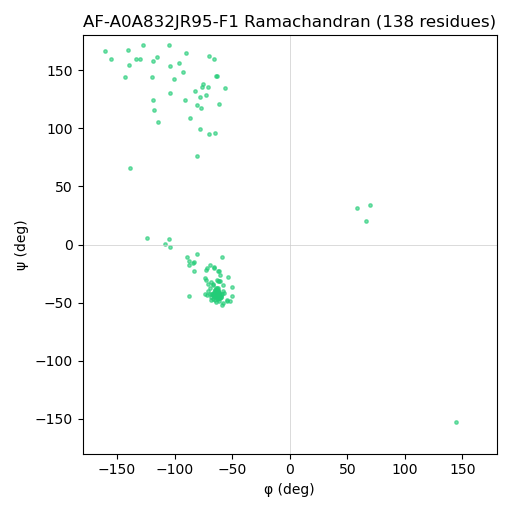YR A N 1
ATOM 545 C CA . TYR A 1 68 ? 4.744 -1.484 11.920 1.00 94.75 68 TYR A CA 1
ATOM 546 C C . TYR A 1 68 ? 3.890 -2.401 12.805 1.00 94.75 68 TYR A C 1
ATOM 548 O O . TYR A 1 68 ? 3.638 -3.575 12.501 1.00 94.75 68 TYR A 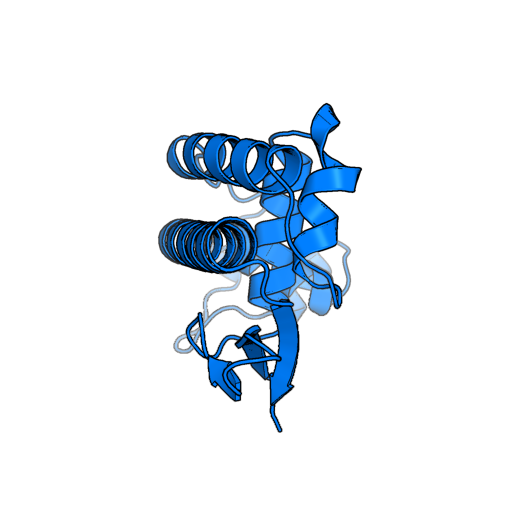O 1
ATOM 556 N N . LYS A 1 69 ? 3.429 -1.849 13.926 1.00 94.94 69 LYS A N 1
ATOM 557 C CA . LYS A 1 69 ? 2.504 -2.497 14.857 1.00 94.94 69 LYS A CA 1
ATOM 558 C C . LYS A 1 69 ? 1.199 -1.704 14.831 1.00 94.94 69 LYS A C 1
ATOM 560 O O . LYS A 1 69 ? 1.185 -0.598 15.371 1.00 94.94 69 LYS A O 1
ATOM 565 N N . PRO A 1 70 ? 0.139 -2.225 14.190 1.00 92.12 70 PRO A N 1
ATOM 566 C CA . PRO A 1 70 ? -1.133 -1.531 14.150 1.00 92.12 70 PRO A CA 1
ATOM 567 C C . PRO A 1 70 ? -1.688 -1.352 15.559 1.00 92.12 70 PRO A C 1
ATOM 569 O O . PRO A 1 70 ? -1.903 -2.329 16.277 1.00 92.12 70 PRO A O 1
ATOM 572 N N . THR A 1 71 ? -1.910 -0.099 15.939 1.00 91.44 71 THR A N 1
ATOM 573 C CA . THR A 1 71 ? -2.513 0.263 17.220 1.00 91.44 71 THR A CA 1
ATOM 574 C C . THR A 1 71 ? -3.815 0.990 16.927 1.00 91.44 71 THR A C 1
ATOM 576 O O . THR A 1 71 ? -3.779 2.068 16.324 1.00 91.44 71 THR A O 1
ATOM 579 N N . PRO A 1 72 ? -4.967 0.426 17.318 1.00 91.69 72 PRO A N 1
ATOM 580 C CA . PRO A 1 72 ? -6.235 1.055 17.023 1.00 91.69 72 PRO A CA 1
ATOM 581 C C . PRO A 1 72 ? -6.414 2.318 17.882 1.00 91.69 72 PRO A C 1
ATOM 583 O O . PRO A 1 72 ? -6.146 2.321 19.080 1.00 91.69 72 PRO A O 1
ATOM 586 N N . ARG A 1 73 ? -6.878 3.404 17.258 1.00 91.19 73 ARG A N 1
ATOM 587 C CA . ARG A 1 73 ? -7.195 4.692 17.902 1.00 91.19 73 ARG A CA 1
ATOM 588 C C . ARG A 1 73 ? -8.465 4.638 18.755 1.00 91.19 73 ARG A C 1
ATOM 590 O O . ARG A 1 73 ? -8.665 5.490 19.611 1.00 91.19 73 ARG A O 1
ATOM 597 N N . ILE A 1 74 ? -9.321 3.652 18.497 1.00 92.50 74 ILE A N 1
ATOM 598 C CA . ILE A 1 74 ? -10.581 3.405 19.200 1.00 92.50 74 ILE A CA 1
ATOM 599 C C . ILE A 1 74 ? -10.692 1.922 19.554 1.00 92.50 74 ILE A C 1
ATOM 601 O O . ILE A 1 74 ? -10.056 1.078 18.925 1.00 92.50 74 ILE A O 1
ATOM 605 N N . ASP A 1 75 ? -11.531 1.591 20.529 1.00 91.81 75 ASP A N 1
ATOM 606 C CA . ASP A 1 75 ? -11.838 0.203 20.875 1.00 91.81 75 ASP A CA 1
ATOM 607 C C . ASP A 1 75 ? -12.681 -0.460 19.771 1.00 91.81 75 ASP A C 1
ATOM 609 O O . ASP A 1 75 ? -13.907 -0.342 19.739 1.00 91.81 75 ASP A O 1
ATOM 613 N N . LEU A 1 76 ? -12.002 -1.155 18.853 1.00 90.38 76 LEU A N 1
ATOM 614 C CA . LEU A 1 76 ? -12.622 -1.822 17.706 1.00 90.38 76 LEU A CA 1
ATOM 615 C C . LEU A 1 76 ? -13.543 -2.985 18.095 1.00 90.38 76 LEU A C 1
ATOM 617 O O . LEU A 1 76 ? -14.401 -3.359 17.297 1.00 90.38 76 LEU A O 1
ATOM 621 N N . SER A 1 77 ? -13.404 -3.544 19.303 1.00 90.31 77 SER A N 1
ATOM 622 C CA . SER A 1 77 ? -14.216 -4.690 19.736 1.00 90.31 77 SER A CA 1
ATOM 623 C C . SER A 1 77 ? -15.711 -4.360 19.781 1.00 90.31 77 SER A C 1
ATOM 625 O O . SER A 1 77 ? -16.543 -5.206 19.466 1.00 90.31 77 SER A O 1
ATOM 627 N N . ARG A 1 78 ? -16.050 -3.098 20.070 1.00 91.00 78 ARG A N 1
ATOM 628 C CA . ARG A 1 78 ? -17.428 -2.583 20.147 1.00 91.00 78 ARG A CA 1
ATOM 629 C C . ARG A 1 78 ? -18.136 -2.506 18.801 1.00 91.00 78 ARG A C 1
ATOM 631 O O . ARG A 1 78 ? -19.353 -2.376 18.765 1.00 91.00 78 ARG A O 1
ATOM 638 N N . PHE A 1 79 ? -17.368 -2.554 17.719 1.00 92.50 79 PHE A N 1
ATOM 639 C CA . PHE A 1 79 ? -17.865 -2.447 16.353 1.00 92.50 79 PHE A CA 1
ATOM 640 C C . PHE A 1 79 ? -17.787 -3.784 15.620 1.00 92.50 79 PHE A C 1
ATOM 642 O O . PHE A 1 79 ? -18.132 -3.852 14.445 1.00 92.50 79 PHE A O 1
ATOM 649 N N . TYR A 1 80 ? -17.307 -4.847 16.270 1.00 87.69 80 TYR A N 1
ATOM 650 C CA . TYR A 1 80 ? -17.249 -6.160 15.650 1.00 87.69 80 TYR A CA 1
ATOM 651 C C . TYR A 1 80 ? -18.653 -6.760 15.539 1.00 87.69 80 TYR A C 1
ATOM 653 O O . TYR A 1 80 ? -19.406 -6.856 16.506 1.00 87.69 80 TYR A O 1
ATOM 661 N N . THR A 1 81 ? -18.982 -7.197 14.336 1.00 84.06 81 THR A N 1
ATOM 662 C CA . THR A 1 81 ? -20.197 -7.922 13.979 1.00 84.06 81 THR A CA 1
ATOM 663 C C . THR A 1 81 ? -19.801 -9.328 13.529 1.00 84.06 81 THR A C 1
ATOM 665 O O . THR A 1 81 ? -18.657 -9.566 13.142 1.00 84.06 81 THR A O 1
ATOM 668 N N . GLY A 1 82 ? -20.742 -10.275 13.511 1.00 80.44 82 GLY A N 1
ATOM 669 C CA . GLY A 1 82 ? -20.464 -11.651 13.070 1.00 80.44 82 GLY A CA 1
ATOM 670 C C . GLY A 1 82 ? -19.929 -11.787 11.633 1.00 80.44 82 GLY A C 1
ATOM 671 O O . GLY A 1 82 ? -19.481 -12.868 11.265 1.00 80.44 82 GLY A O 1
ATOM 672 N N . ILE A 1 83 ? -19.961 -10.715 10.831 1.00 81.69 83 ILE A N 1
ATOM 673 C CA . ILE A 1 83 ? -19.538 -10.690 9.421 1.00 81.69 83 ILE A CA 1
ATOM 674 C C . ILE A 1 83 ? -18.456 -9.636 9.111 1.00 81.69 83 ILE A C 1
ATOM 676 O O . ILE A 1 83 ? -18.106 -9.452 7.948 1.00 81.69 83 ILE A O 1
ATOM 680 N N . GLY A 1 84 ? -17.921 -8.930 10.114 1.00 85.38 84 GLY A N 1
ATOM 681 C CA . GLY A 1 84 ? -16.942 -7.854 9.914 1.00 85.38 84 GLY A CA 1
ATOM 682 C C . GLY A 1 84 ? -17.118 -6.707 10.905 1.00 85.38 84 GLY A C 1
ATOM 683 O O . GLY A 1 84 ? -17.632 -6.913 11.995 1.00 85.38 84 GLY A O 1
ATOM 684 N N . TYR A 1 85 ? -16.727 -5.489 10.539 1.00 89.31 85 TYR A N 1
ATOM 685 C CA . TYR A 1 85 ? -16.917 -4.307 11.388 1.00 89.31 85 TYR A CA 1
ATOM 686 C C . TYR A 1 85 ? -18.128 -3.478 10.946 1.00 89.31 85 TYR A C 1
ATOM 688 O O . TYR A 1 85 ? -18.350 -3.304 9.747 1.00 89.31 85 TYR A O 1
ATOM 696 N N . ASP A 1 86 ? -18.864 -2.925 11.912 1.00 93.88 86 ASP A N 1
ATOM 697 C CA . ASP A 1 86 ? -19.823 -1.842 11.697 1.00 93.88 86 ASP A CA 1
ATOM 698 C C . ASP A 1 86 ? -19.069 -0.588 11.241 1.00 93.88 86 ASP A C 1
ATOM 700 O O . ASP A 1 86 ? -18.509 0.173 12.037 1.00 93.88 86 ASP A O 1
ATOM 704 N N . LEU A 1 87 ? -19.019 -0.404 9.924 1.00 93.75 87 LEU A N 1
ATOM 705 C CA . LEU A 1 87 ? -18.267 0.672 9.302 1.00 93.75 87 LEU A CA 1
ATOM 706 C C . LEU A 1 87 ? -18.854 2.053 9.623 1.00 93.75 87 LEU A C 1
ATOM 708 O O . LEU A 1 87 ? -18.093 3.009 9.768 1.00 93.75 87 LEU A O 1
ATOM 712 N N . GLU A 1 88 ? -20.178 2.163 9.755 1.00 95.56 88 GLU A N 1
ATOM 713 C CA . GLU A 1 88 ? -20.842 3.424 10.095 1.00 95.56 88 GLU A CA 1
ATOM 714 C C . GLU A 1 88 ? -20.518 3.838 11.530 1.00 95.56 88 GLU A C 1
ATOM 716 O O . GLU A 1 88 ? -20.141 4.988 11.778 1.00 95.56 88 GLU A O 1
ATOM 721 N N . GLY A 1 89 ? -20.583 2.886 12.465 1.00 95.94 89 GLY A N 1
ATOM 722 C CA . GLY A 1 89 ? -20.187 3.099 13.852 1.00 95.94 89 GLY A CA 1
ATOM 723 C C . GLY A 1 89 ? -18.722 3.519 13.982 1.00 95.94 89 GLY A C 1
ATOM 724 O O . GLY A 1 89 ? -18.424 4.494 14.678 1.00 95.94 89 GLY A O 1
ATOM 725 N N . VAL A 1 90 ? -17.813 2.846 13.266 1.00 96.19 90 VAL A N 1
ATOM 726 C CA . VAL A 1 90 ? -16.382 3.198 13.244 1.00 96.19 90 VAL A CA 1
ATOM 727 C C . VAL A 1 90 ? -16.165 4.599 12.672 1.00 96.19 90 VAL A C 1
ATOM 729 O O . VAL A 1 90 ? -15.448 5.395 13.278 1.00 96.19 90 VAL A O 1
ATOM 732 N N . ALA A 1 91 ? -16.798 4.931 11.544 1.00 97.12 91 ALA A N 1
ATOM 733 C CA . ALA A 1 91 ? -16.684 6.249 10.920 1.00 97.12 91 ALA A CA 1
ATOM 734 C C . ALA A 1 91 ? -17.154 7.365 11.860 1.00 97.12 91 ALA A C 1
ATOM 736 O O . ALA A 1 91 ? -16.443 8.349 12.067 1.00 97.12 91 ALA A O 1
ATOM 737 N N . LYS A 1 92 ? -18.301 7.165 12.518 1.00 97.12 92 LYS A N 1
ATOM 738 C CA . LYS A 1 92 ? -18.833 8.101 13.513 1.00 97.12 92 LYS A CA 1
ATOM 739 C C . LYS A 1 92 ? -17.908 8.253 14.721 1.00 97.12 92 LYS A C 1
ATOM 741 O O . LYS A 1 92 ? -17.700 9.372 15.179 1.00 97.12 92 LYS A O 1
ATOM 746 N N . ALA A 1 93 ? -17.352 7.156 15.232 1.00 96.69 93 ALA A N 1
ATOM 747 C CA . ALA A 1 93 ? -16.455 7.177 16.388 1.00 96.69 93 ALA A CA 1
ATOM 748 C C . ALA A 1 93 ? -15.109 7.856 16.090 1.00 96.69 93 ALA A C 1
ATOM 750 O O . ALA A 1 93 ? -14.533 8.488 16.973 1.00 96.69 93 ALA A O 1
ATOM 751 N N . LEU A 1 94 ? -14.618 7.740 14.855 1.00 95.88 94 LEU A N 1
ATOM 752 C CA . LEU A 1 94 ? -13.403 8.410 14.390 1.00 95.88 94 LEU A CA 1
ATOM 753 C C . LEU A 1 94 ? -13.648 9.855 13.926 1.00 95.88 94 LEU A C 1
ATOM 755 O O . LEU A 1 94 ? -12.686 10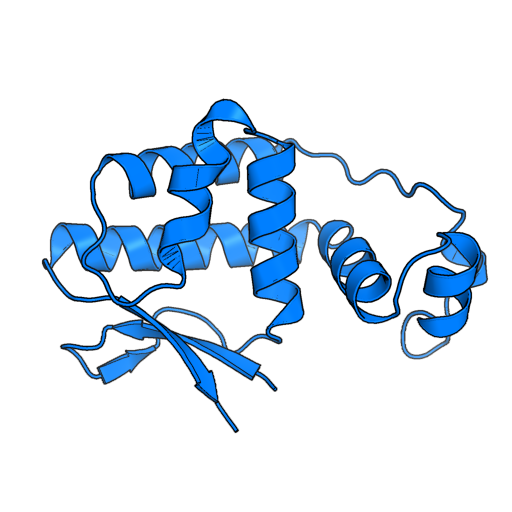.607 13.798 1.00 95.88 94 LEU A O 1
ATOM 759 N N . GLY A 1 95 ? -14.903 10.243 13.672 1.00 97.00 95 GLY A N 1
ATOM 760 C CA . GLY A 1 95 ? -15.246 11.552 13.112 1.00 97.00 95 GLY A CA 1
ATOM 761 C C . GLY A 1 95 ? -14.813 11.715 11.651 1.00 97.00 95 GLY A C 1
ATOM 762 O O . GLY A 1 95 ? -14.412 12.805 11.256 1.00 97.00 95 GLY A O 1
ATOM 763 N N . VAL A 1 96 ? -14.861 10.635 10.866 1.00 97.06 96 VAL A N 1
ATOM 764 C CA . VAL A 1 96 ? -14.393 10.581 9.468 1.00 97.06 96 VAL A CA 1
ATOM 765 C C . VAL A 1 96 ? -15.474 10.021 8.541 1.00 97.06 96 VAL A C 1
ATOM 767 O O . VAL A 1 96 ? -16.509 9.528 8.992 1.00 97.06 96 VAL A O 1
ATOM 770 N N . SER A 1 97 ? -15.252 10.076 7.230 1.00 97.44 97 SER A N 1
ATOM 771 C CA . SER A 1 97 ? -16.133 9.447 6.240 1.00 97.44 97 SER A CA 1
ATOM 772 C C . SER A 1 97 ? -16.059 7.913 6.271 1.00 97.44 97 SER A C 1
ATOM 774 O O . SER A 1 97 ? -15.085 7.317 6.734 1.00 97.44 97 SER A O 1
ATOM 776 N N . LEU A 1 98 ? -17.063 7.240 5.693 1.00 96.25 98 LEU A N 1
ATOM 777 C CA . LEU A 1 98 ? -17.074 5.772 5.568 1.00 96.25 98 LEU A CA 1
ATOM 778 C C . LEU A 1 98 ? -15.855 5.232 4.810 1.00 96.25 98 LEU A C 1
ATOM 780 O O . LEU A 1 98 ? -15.344 4.161 5.135 1.00 96.25 98 LEU A O 1
ATOM 784 N N . ARG A 1 99 ? -15.373 5.970 3.802 1.00 95.94 99 ARG A N 1
ATOM 785 C CA . ARG A 1 99 ? -14.190 5.574 3.032 1.00 95.94 99 ARG A CA 1
ATOM 786 C C . ARG A 1 99 ? -12.932 5.642 3.891 1.00 95.94 99 ARG A C 1
ATOM 788 O O . ARG A 1 99 ? -12.176 4.677 3.913 1.00 95.94 99 ARG A O 1
ATOM 795 N N . GLU A 1 100 ? -12.735 6.742 4.612 1.00 96.75 100 GLU A N 1
ATOM 796 C CA . GLU A 1 100 ? -11.592 6.921 5.517 1.00 96.75 100 GLU A CA 1
ATOM 797 C C . GLU A 1 100 ? -11.604 5.880 6.641 1.00 96.75 100 GLU A C 1
ATOM 799 O O . GLU A 1 100 ? -10.569 5.298 6.956 1.00 96.75 100 GLU A O 1
ATOM 804 N N . ALA A 1 101 ? -12.781 5.558 7.184 1.00 96.75 101 ALA A N 1
ATOM 805 C CA . ALA A 1 101 ? -12.939 4.469 8.142 1.00 96.75 101 ALA A CA 1
ATOM 806 C C . ALA A 1 101 ? -12.545 3.109 7.541 1.00 96.75 101 ALA A C 1
ATOM 808 O O . ALA A 1 101 ? -11.868 2.312 8.191 1.00 96.75 101 ALA A O 1
ATOM 809 N N . ALA A 1 102 ? -12.922 2.846 6.286 1.00 96.19 102 ALA A N 1
ATOM 810 C CA . ALA A 1 102 ? -12.577 1.600 5.611 1.00 96.19 102 ALA A CA 1
ATOM 811 C C . ALA A 1 102 ? -11.067 1.502 5.350 1.00 96.19 102 ALA A C 1
ATOM 813 O O . ALA A 1 102 ? -10.481 0.450 5.599 1.00 96.19 102 ALA A O 1
ATOM 814 N N . ILE A 1 103 ? -10.429 2.591 4.906 1.00 97.25 103 ILE A N 1
ATOM 815 C CA . ILE A 1 103 ? -8.968 2.682 4.759 1.00 97.25 103 ILE A CA 1
ATOM 816 C C . ILE A 1 103 ? -8.302 2.416 6.112 1.00 97.25 103 ILE A C 1
ATOM 818 O O . ILE A 1 103 ? -7.439 1.544 6.207 1.00 97.25 103 ILE A O 1
ATOM 822 N N . TYR A 1 104 ? -8.748 3.096 7.169 1.00 96.75 104 TYR A N 1
ATOM 823 C CA . TYR A 1 104 ? -8.232 2.917 8.522 1.00 96.75 104 TYR A CA 1
ATOM 824 C C . TYR A 1 104 ? -8.295 1.452 8.982 1.00 96.75 104 TYR A C 1
ATOM 826 O O . TYR A 1 104 ? -7.288 0.916 9.445 1.00 96.75 104 TYR A O 1
ATOM 834 N N . LEU A 1 105 ? -9.435 0.776 8.799 1.00 95.50 105 LEU A N 1
ATOM 835 C CA . LEU A 1 105 ? -9.572 -0.643 9.141 1.00 95.50 105 LEU A CA 1
ATOM 836 C C . LEU A 1 105 ? -8.631 -1.525 8.308 1.00 95.50 105 LEU A C 1
ATOM 838 O O . LEU A 1 105 ? -7.993 -2.415 8.864 1.00 95.50 105 LEU A O 1
ATOM 842 N N . ARG A 1 106 ? -8.464 -1.250 7.005 1.00 96.06 106 ARG A N 1
ATOM 843 C CA . ARG A 1 106 ? -7.514 -1.997 6.161 1.00 96.06 106 ARG A CA 1
ATOM 844 C C . ARG A 1 106 ? -6.067 -1.829 6.607 1.00 96.06 106 ARG A C 1
ATOM 846 O O . ARG A 1 106 ? -5.337 -2.816 6.599 1.00 96.06 106 ARG A O 1
ATOM 853 N N . LYS A 1 107 ? -5.657 -0.644 7.067 1.00 96.94 107 LYS A N 1
ATOM 854 C CA . LYS A 1 107 ? -4.313 -0.443 7.642 1.00 96.94 107 LYS A CA 1
ATOM 855 C C . LYS A 1 107 ? -4.066 -1.307 8.883 1.00 96.94 107 LYS A C 1
ATOM 857 O O . LYS A 1 107 ? -2.917 -1.640 9.172 1.00 96.94 107 LYS A O 1
ATOM 862 N N . MET A 1 108 ? -5.120 -1.687 9.614 1.00 95.06 108 MET A N 1
ATOM 863 C CA . MET A 1 108 ? -4.997 -2.585 10.769 1.00 95.06 108 MET A CA 1
ATOM 864 C C . MET A 1 108 ? -4.711 -4.037 10.362 1.00 95.06 108 MET A C 1
ATOM 866 O O . MET A 1 108 ? -4.134 -4.800 11.139 1.00 95.06 108 MET A O 1
ATOM 870 N N . GLU A 1 109 ? -5.042 -4.424 9.130 1.00 94.81 109 GLU A N 1
ATOM 871 C CA . GLU A 1 109 ? -4.785 -5.758 8.589 1.00 94.81 109 GLU A CA 1
ATOM 872 C C . GLU A 1 109 ? -3.331 -5.885 8.109 1.00 94.81 109 GLU A C 1
ATOM 874 O O . GLU A 1 109 ? -3.033 -5.885 6.914 1.00 94.81 109 GLU A O 1
ATOM 879 N N . LYS A 1 110 ? -2.394 -6.027 9.052 1.00 95.50 110 LYS A N 1
ATOM 880 C CA . LYS A 1 110 ? -0.948 -6.067 8.763 1.00 95.50 110 LYS A CA 1
ATOM 881 C C . LYS A 1 110 ? -0.556 -7.057 7.661 1.00 95.50 110 LYS A C 1
ATOM 883 O O . LYS A 1 110 ? 0.249 -6.725 6.794 1.00 95.50 110 LYS A O 1
ATOM 888 N N . ALA A 1 111 ? -1.117 -8.266 7.686 1.00 96.25 111 ALA A N 1
ATOM 889 C CA . ALA A 1 111 ? -0.830 -9.280 6.672 1.00 96.25 111 ALA A CA 1
ATOM 890 C C . ALA A 1 111 ? -1.264 -8.823 5.269 1.00 96.25 111 ALA A C 1
ATOM 892 O O . ALA A 1 111 ? -0.527 -9.017 4.304 1.00 96.25 111 ALA A O 1
ATOM 893 N N . LEU A 1 112 ? -2.421 -8.162 5.162 1.00 96.94 112 LEU A N 1
ATOM 894 C CA . LEU A 1 112 ? -2.913 -7.608 3.903 1.00 96.94 112 LEU A CA 1
ATOM 895 C C . LEU A 1 112 ? -2.008 -6.486 3.392 1.00 96.94 112 LEU A C 1
ATOM 897 O O . LEU A 1 112 ? -1.666 -6.480 2.212 1.00 96.94 112 LEU A O 1
ATOM 901 N N . MET A 1 113 ? -1.596 -5.570 4.271 1.00 98.06 113 MET A N 1
ATOM 902 C CA . MET A 1 113 ? -0.702 -4.466 3.905 1.00 98.06 113 MET A CA 1
ATOM 903 C C . MET A 1 113 ? 0.653 -4.978 3.410 1.00 98.06 113 MET A C 1
ATOM 905 O O . MET A 1 113 ? 1.161 -4.493 2.405 1.00 98.06 113 MET A O 1
ATOM 909 N N . LEU A 1 114 ? 1.202 -6.018 4.046 1.00 97.44 114 LEU A N 1
ATOM 910 C CA . LEU A 1 114 ? 2.439 -6.655 3.593 1.00 97.44 114 LEU A CA 1
ATOM 911 C C . LEU A 1 114 ? 2.308 -7.309 2.217 1.00 97.44 114 LEU A C 1
ATOM 913 O O . LEU A 1 114 ? 3.191 -7.135 1.379 1.00 97.44 114 LEU A O 1
ATOM 917 N N . MET A 1 115 ? 1.213 -8.032 1.969 1.00 97.75 115 MET A N 1
ATOM 918 C CA . MET A 1 115 ? 0.956 -8.616 0.650 1.00 97.75 115 MET A CA 1
ATOM 919 C C . MET A 1 115 ? 0.825 -7.530 -0.422 1.00 97.75 115 MET A C 1
ATOM 921 O O . MET A 1 115 ? 1.453 -7.636 -1.470 1.00 97.75 115 MET A O 1
ATOM 925 N N . ALA A 1 116 ? 0.076 -6.460 -0.143 1.00 98.06 116 ALA A N 1
ATOM 926 C CA . ALA A 1 116 ? -0.101 -5.361 -1.086 1.00 98.06 116 ALA A CA 1
ATOM 927 C C . ALA A 1 116 ? 1.225 -4.625 -1.377 1.00 98.06 116 ALA A C 1
ATOM 929 O O . ALA A 1 116 ? 1.521 -4.335 -2.534 1.00 98.06 116 ALA A O 1
ATOM 930 N N . CYS A 1 117 ? 2.074 -4.398 -0.366 1.00 97.88 117 CYS A N 1
ATOM 931 C CA . CYS A 1 117 ? 3.430 -3.868 -0.557 1.00 97.88 117 CYS A CA 1
ATOM 932 C C . CYS A 1 117 ? 4.287 -4.764 -1.465 1.00 97.88 117 CYS A C 1
ATOM 934 O O . CYS A 1 117 ? 5.017 -4.262 -2.326 1.00 97.88 117 CYS A O 1
ATOM 936 N N . ALA A 1 118 ? 4.212 -6.085 -1.275 1.00 97.81 118 ALA A N 1
ATOM 937 C CA . ALA A 1 118 ? 4.957 -7.046 -2.081 1.00 97.81 118 ALA A CA 1
ATOM 938 C C . ALA A 1 118 ? 4.489 -7.051 -3.544 1.00 97.81 118 ALA A C 1
ATOM 940 O O . ALA A 1 118 ? 5.326 -7.079 -4.444 1.00 97.81 118 ALA A O 1
ATOM 941 N N . GLU A 1 119 ? 3.180 -6.968 -3.784 1.00 98.31 119 GLU A N 1
ATOM 942 C CA . GLU A 1 119 ? 2.600 -6.877 -5.129 1.00 98.31 119 GLU A CA 1
ATOM 943 C C . GLU A 1 119 ? 3.025 -5.592 -5.846 1.00 98.31 119 GLU A C 1
ATOM 945 O O . GLU A 1 119 ? 3.483 -5.654 -6.986 1.00 98.31 119 GLU A O 1
ATOM 950 N N . ILE A 1 120 ? 2.968 -4.441 -5.165 1.00 98.50 120 ILE A N 1
ATOM 951 C CA . ILE A 1 120 ? 3.435 -3.166 -5.730 1.00 98.50 120 ILE A CA 1
ATOM 952 C C . ILE A 1 120 ? 4.929 -3.252 -6.058 1.00 98.50 120 ILE A C 1
ATOM 954 O O . ILE A 1 120 ? 5.340 -2.956 -7.178 1.00 98.50 120 ILE A O 1
ATOM 958 N N . SER A 1 121 ? 5.749 -3.738 -5.123 1.00 98.31 121 SER A N 1
ATOM 959 C CA . SER A 1 121 ? 7.194 -3.889 -5.338 1.00 98.31 121 SER A CA 1
ATOM 960 C C . SER A 1 121 ? 7.518 -4.864 -6.478 1.00 98.31 121 SER A C 1
ATOM 962 O O . SER A 1 121 ? 8.457 -4.637 -7.242 1.00 98.31 121 SER A O 1
ATOM 964 N N . GLY A 1 122 ? 6.750 -5.950 -6.606 1.00 98.38 122 GLY A N 1
ATOM 965 C CA . GLY A 1 122 ? 6.869 -6.919 -7.693 1.00 98.38 122 GLY A CA 1
ATOM 966 C C . GLY A 1 122 ? 6.542 -6.302 -9.050 1.00 98.38 122 GLY A C 1
ATOM 967 O O . GLY A 1 12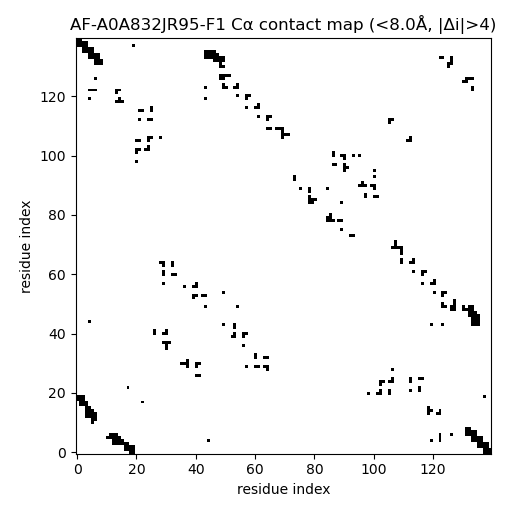2 ? 7.312 -6.473 -9.997 1.00 98.38 122 GLY A O 1
ATOM 968 N N . ALA A 1 123 ? 5.466 -5.518 -9.126 1.00 98.44 123 ALA A N 1
ATOM 969 C CA . ALA A 1 123 ? 5.077 -4.824 -10.346 1.00 98.44 123 ALA A CA 1
ATOM 970 C C . ALA A 1 123 ? 6.090 -3.749 -10.763 1.00 98.44 123 ALA A C 1
ATOM 972 O O . ALA A 1 123 ? 6.484 -3.697 -11.928 1.00 98.44 123 ALA A O 1
ATOM 973 N N . LEU A 1 124 ? 6.582 -2.948 -9.813 1.00 98.62 124 LEU A N 1
ATOM 974 C CA . LEU A 1 124 ? 7.631 -1.955 -10.066 1.00 98.62 124 LEU A CA 1
ATOM 975 C C . LEU A 1 124 ? 8.924 -2.618 -10.551 1.00 98.62 124 LEU A C 1
ATOM 977 O O . LEU A 1 124 ? 9.545 -2.144 -11.498 1.00 98.62 124 LEU A O 1
ATOM 981 N N . ARG A 1 125 ? 9.317 -3.749 -9.948 1.00 98.56 125 ARG A N 1
ATOM 982 C CA . ARG A 1 125 ? 10.490 -4.516 -10.390 1.00 98.56 125 ARG A CA 1
ATOM 983 C C . ARG A 1 125 ? 10.322 -5.030 -11.816 1.00 98.56 125 ARG A C 1
ATOM 985 O O . ARG A 1 125 ? 11.262 -4.916 -12.597 1.00 98.56 125 ARG A O 1
ATOM 992 N N . HIS A 1 126 ? 9.155 -5.587 -12.143 1.00 98.44 126 HIS A N 1
ATOM 993 C CA . HIS A 1 126 ? 8.839 -6.032 -13.500 1.00 98.44 126 HIS A CA 1
ATOM 994 C C . HIS A 1 126 ? 8.940 -4.865 -14.493 1.00 98.44 126 HIS A C 1
ATOM 996 O O . HIS A 1 126 ? 9.692 -4.947 -15.461 1.00 98.44 126 HIS A O 1
ATOM 1002 N N . SER A 1 127 ? 8.257 -3.754 -14.202 1.00 98.56 127 SER A N 1
ATOM 1003 C CA . SER A 1 127 ? 8.272 -2.543 -15.027 1.00 98.56 127 SER A CA 1
ATOM 1004 C C . SER A 1 127 ? 9.692 -2.028 -15.276 1.00 98.56 127 SER A C 1
ATOM 1006 O O . SER A 1 127 ? 10.087 -1.811 -16.420 1.00 98.56 127 SER A O 1
ATOM 1008 N N . LEU A 1 128 ? 10.502 -1.913 -14.220 1.00 98.38 128 LEU A N 1
ATOM 1009 C CA . LEU A 1 128 ? 11.867 -1.400 -14.303 1.00 98.38 128 LEU A CA 1
ATOM 1010 C C . LEU A 1 128 ? 12.803 -2.312 -15.111 1.00 98.38 128 LEU A C 1
ATOM 1012 O O . LEU A 1 128 ? 13.637 -1.805 -15.872 1.00 98.38 128 LEU A O 1
ATOM 1016 N N . ALA A 1 129 ? 12.696 -3.631 -14.917 1.00 98.25 129 ALA A N 1
ATOM 1017 C CA . ALA A 1 129 ? 13.560 -4.623 -15.554 1.00 98.25 129 ALA A CA 1
ATOM 1018 C C . ALA A 1 129 ? 13.226 -4.803 -17.040 1.00 98.25 129 ALA A C 1
ATOM 1020 O O . ALA A 1 129 ? 14.137 -4.841 -17.866 1.00 98.25 129 ALA A O 1
ATOM 1021 N N . SER A 1 130 ? 11.936 -4.859 -17.374 1.00 97.75 130 SER A N 1
ATOM 1022 C CA . SER A 1 130 ? 11.463 -5.063 -18.747 1.00 97.75 130 SER A CA 1
ATOM 1023 C C . SER A 1 130 ? 11.286 -3.757 -19.529 1.00 97.75 130 SER A C 1
ATOM 1025 O O . SER A 1 130 ? 11.093 -3.793 -20.737 1.00 97.75 130 SER A O 1
ATOM 1027 N N . LYS A 1 131 ? 11.356 -2.595 -18.861 1.00 98.25 131 LYS A N 1
ATOM 1028 C CA . LYS A 1 131 ? 10.982 -1.277 -19.416 1.00 98.25 131 LYS A CA 1
ATOM 1029 C C . LYS A 1 131 ? 9.530 -1.220 -19.902 1.00 98.25 131 LYS A C 1
ATOM 1031 O O . LYS A 1 131 ? 9.218 -0.485 -20.832 1.00 98.25 131 LYS A O 1
ATOM 1036 N N . HIS A 1 132 ? 8.656 -1.978 -19.245 1.00 98.50 132 HIS A N 1
ATOM 1037 C CA . HIS A 1 132 ? 7.230 -2.041 -19.551 1.00 98.50 132 HIS A CA 1
ATOM 1038 C C . HIS A 1 132 ? 6.440 -1.047 -18.710 1.00 98.50 132 HIS A C 1
ATOM 1040 O O . HIS A 1 132 ? 6.779 -0.774 -17.555 1.00 98.50 132 HIS A O 1
ATOM 1046 N N . VAL A 1 133 ? 5.360 -0.534 -19.276 1.00 98.50 133 VAL A N 1
ATOM 1047 C CA . VAL A 1 133 ? 4.422 0.348 -18.601 1.00 98.50 133 VAL A CA 1
ATOM 1048 C C . VAL A 1 133 ? 3.535 -0.458 -17.658 1.00 98.50 133 VAL A C 1
ATOM 1050 O O . VAL A 1 133 ? 2.992 -1.505 -18.019 1.00 98.50 133 VAL A O 1
ATOM 1053 N N . ILE A 1 134 ? 3.336 0.067 -16.453 1.00 98.44 134 ILE A N 1
ATOM 1054 C CA . ILE A 1 134 ? 2.357 -0.439 -15.493 1.00 98.44 134 ILE A CA 1
ATOM 1055 C C . ILE A 1 134 ? 1.307 0.619 -15.166 1.00 98.44 134 ILE A C 1
ATOM 1057 O O . ILE A 1 134 ? 1.543 1.814 -15.329 1.00 98.44 134 ILE A O 1
ATOM 1061 N N . GLU A 1 135 ? 0.150 0.171 -14.684 1.00 97.81 135 GLU A N 1
ATOM 1062 C CA . GLU A 1 135 ? -0.879 1.035 -14.098 1.00 97.81 135 GLU A CA 1
ATOM 1063 C C . GLU A 1 135 ? -1.767 0.259 -13.117 1.00 97.81 135 GLU A C 1
ATOM 1065 O O . GLU A 1 135 ? -1.890 -0.970 -13.192 1.00 97.81 135 GLU A O 1
ATOM 1070 N N . LEU A 1 136 ? -2.449 0.980 -12.225 1.00 97.56 136 LEU A N 1
ATOM 1071 C CA . LEU A 1 136 ? -3.543 0.415 -11.441 1.00 97.56 136 LEU A CA 1
ATOM 1072 C C . LEU A 1 136 ? -4.849 0.533 -12.231 1.00 97.56 136 LEU A C 1
ATOM 1074 O O . LEU A 1 136 ? -5.406 1.624 -12.365 1.00 97.56 136 LEU A O 1
ATOM 1078 N N . ARG A 1 137 ? -5.369 -0.597 -12.710 1.00 96.38 137 ARG A N 1
ATOM 1079 C CA . ARG A 1 137 ? -6.586 -0.643 -13.526 1.00 96.38 137 ARG A CA 1
ATOM 1080 C C . ARG A 1 137 ? -7.779 -1.133 -12.720 1.00 96.38 137 ARG A C 1
ATOM 1082 O O . ARG A 1 137 ? -7.726 -2.190 -12.087 1.00 96.38 137 ARG A O 1
ATOM 1089 N N . ASP A 1 138 ? -8.881 -0.396 -12.795 1.00 92.81 138 ASP A N 1
ATOM 1090 C CA . ASP A 1 138 ? -10.150 -0.820 -12.214 1.00 92.81 138 ASP A CA 1
ATOM 1091 C C . ASP A 1 138 ? -10.806 -1.911 -13.078 1.00 92.81 138 ASP A C 1
ATOM 1093 O O . ASP A 1 138 ? -10.789 -1.875 -14.310 1.00 92.81 138 ASP A O 1
ATOM 1097 N N . ARG A 1 139 ? -11.362 -2.925 -12.418 1.00 78.06 139 ARG A N 1
ATOM 1098 C CA . ARG A 1 139 ? -12.105 -4.035 -13.016 1.00 78.06 139 ARG A CA 1
ATOM 1099 C C . ARG A 1 139 ? -13.530 -4.004 -12.465 1.00 78.06 139 ARG A C 1
ATOM 1101 O O . ARG A 1 139 ? -13.715 -4.009 -11.240 1.00 78.06 139 ARG A O 1
ATOM 1108 N N . VAL A 1 140 ? -14.491 -3.956 -13.389 1.00 59.22 140 VAL A N 1
ATOM 1109 C CA . VAL A 1 140 ? -15.929 -4.142 -13.133 1.00 59.22 140 VAL A CA 1
ATOM 1110 C C . VAL A 1 140 ? -16.194 -5.602 -12.787 1.00 59.22 140 VAL A C 1
ATOM 1112 O O . VAL A 1 140 ? -15.597 -6.481 -13.455 1.00 59.22 140 VAL A O 1
#

Radius of gyration: 15.73 Å; Cα contacts (8 Å, |Δi|>4): 220; chains: 1; bounding box: 36×24×44 Å